Protein AF-A0A2N1QNH7-F1 (afdb_monomer_lite)

pLDDT: mean 93.34, std 6.35, range [68.19, 98.38]

Sequence (81 aa):
MFTVKEFLKTEVKPALGCTEPGAVALAVARAKEELPGDAENVVVTVSDSIYKNGVDVGIPGTKGLRGNNVAAALAVLCGRS

Foldseek 3Di:
DDDPVRVCVVPPDDDPWDVLLVVLLAVLLVVLVPDPDADPDDDDDDDPVSQVVFQAIADPPPVGDGGSVVSNVCSSVPNHD

Structure (mmCIF, N/CA/C/O backbone):
data_AF-A0A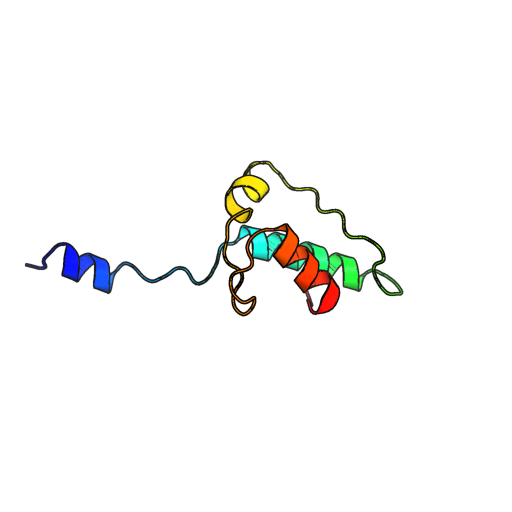2N1QNH7-F1
#
_entry.id   AF-A0A2N1QNH7-F1
#
loop_
_atom_site.group_PDB
_atom_site.id
_atom_site.type_symbol
_atom_site.label_atom_id
_atom_site.label_alt_id
_atom_site.label_comp_id
_atom_site.label_asym_id
_atom_site.label_entity_id
_atom_site.label_seq_id
_atom_site.pdbx_PDB_ins_code
_atom_site.Cartn_x
_atom_site.Cartn_y
_atom_site.Cartn_z
_atom_site.occupancy
_atom_site.B_iso_or_equiv
_atom_site.auth_seq_id
_atom_site.auth_comp_id
_atom_site.auth_asym_id
_atom_site.auth_atom_id
_atom_site.pdbx_PDB_model_num
ATOM 1 N N . MET A 1 1 ? 35.819 4.086 -22.815 1.00 80.62 1 MET A N 1
ATOM 2 C CA . MET A 1 1 ? 34.522 4.754 -23.054 1.00 80.62 1 MET A CA 1
ATOM 3 C C . MET A 1 1 ? 33.450 3.709 -22.818 1.00 80.62 1 MET A C 1
ATOM 5 O O . MET A 1 1 ? 33.544 2.657 -23.434 1.00 80.62 1 MET A O 1
ATOM 9 N N . PHE A 1 2 ? 32.528 3.931 -21.883 1.00 89.31 2 PHE A N 1
ATOM 10 C CA . PHE A 1 2 ? 31.453 2.969 -21.624 1.00 89.31 2 PHE A CA 1
ATOM 11 C C . PHE A 1 2 ? 30.431 2.997 -22.758 1.00 89.31 2 PHE A C 1
ATOM 13 O O . PHE A 1 2 ? 30.155 4.055 -23.327 1.00 89.31 2 PHE A O 1
ATOM 20 N N . THR A 1 3 ? 29.840 1.847 -23.061 1.00 96.25 3 THR A N 1
ATOM 21 C CA . THR A 1 3 ? 28.615 1.802 -23.859 1.00 96.25 3 THR A CA 1
ATOM 22 C C . THR A 1 3 ? 27.428 2.284 -23.020 1.00 96.25 3 THR A C 1
ATOM 24 O O . THR A 1 3 ? 27.412 2.154 -21.795 1.00 96.25 3 THR A O 1
ATOM 27 N N . VAL A 1 4 ? 26.374 2.781 -23.676 1.00 94.38 4 VAL A N 1
ATOM 28 C CA . VAL A 1 4 ? 25.125 3.185 -22.997 1.00 94.38 4 VAL A CA 1
ATOM 29 C C . VAL A 1 4 ? 24.541 2.037 -22.160 1.00 94.38 4 VAL A C 1
ATOM 31 O O . VAL A 1 4 ? 24.024 2.260 -21.070 1.00 94.38 4 VAL A O 1
ATOM 34 N N . LYS A 1 5 ? 24.667 0.788 -22.626 1.00 94.50 5 LYS A N 1
ATOM 35 C CA . LYS A 1 5 ? 24.171 -0.393 -21.902 1.00 94.50 5 LYS A CA 1
ATOM 36 C C . LYS A 1 5 ? 24.937 -0.651 -20.602 1.00 94.50 5 LYS A C 1
ATOM 38 O O . LYS A 1 5 ? 24.319 -1.013 -19.605 1.00 94.50 5 LYS A O 1
ATOM 43 N N . GLU A 1 6 ? 26.258 -0.490 -20.609 1.00 95.19 6 GLU A N 1
ATOM 44 C CA . GLU A 1 6 ? 27.101 -0.669 -19.416 1.00 95.19 6 GLU A CA 1
ATOM 45 C C . GLU A 1 6 ? 26.860 0.436 -18.387 1.00 95.19 6 GLU A C 1
ATOM 47 O O . GLU A 1 6 ? 26.770 0.153 -17.193 1.00 95.19 6 GLU A O 1
ATOM 52 N N . PHE A 1 7 ? 26.664 1.672 -18.854 1.00 94.12 7 PHE A N 1
ATOM 53 C CA . PHE A 1 7 ? 26.297 2.788 -17.989 1.00 94.12 7 PHE A CA 1
ATOM 54 C C . PHE A 1 7 ? 24.950 2.534 -17.297 1.00 94.12 7 PHE A C 1
ATOM 56 O O . PHE A 1 7 ? 24.867 2.560 -16.073 1.00 94.12 7 PHE A O 1
ATOM 63 N N . LEU A 1 8 ? 23.909 2.173 -18.057 1.00 93.88 8 LEU A N 1
ATOM 64 C CA . LEU A 1 8 ? 22.585 1.908 -17.486 1.00 93.88 8 LEU A CA 1
ATOM 65 C C . LEU A 1 8 ? 22.582 0.727 -16.510 1.00 93.88 8 LEU A C 1
ATOM 67 O O . LEU A 1 8 ? 21.896 0.793 -15.501 1.00 93.88 8 LEU A O 1
ATOM 71 N N . L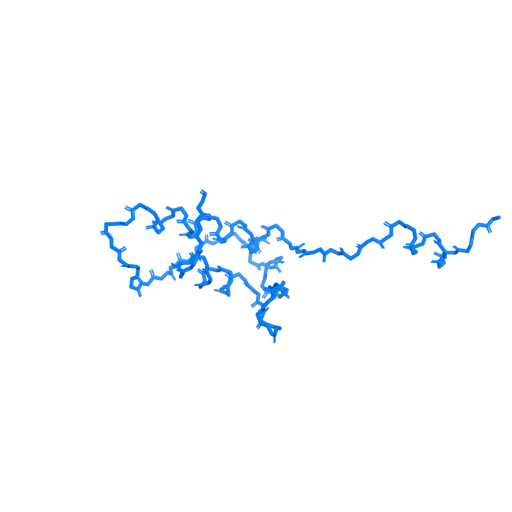YS A 1 9 ? 23.352 -0.340 -16.757 1.00 90.00 9 LYS A N 1
ATOM 72 C CA . LYS A 1 9 ? 23.457 -1.458 -15.800 1.00 90.00 9 LYS A CA 1
ATOM 73 C C . LYS A 1 9 ? 24.095 -1.057 -14.469 1.00 90.00 9 LYS A C 1
ATOM 75 O O . LYS A 1 9 ? 23.794 -1.680 -13.456 1.00 90.00 9 LYS A O 1
ATOM 80 N N . THR A 1 10 ? 24.987 -0.069 -14.488 1.00 91.31 10 THR A N 1
ATOM 81 C CA . THR A 1 10 ? 25.677 0.418 -13.286 1.00 91.31 10 THR A CA 1
ATOM 82 C C . THR A 1 10 ? 24.803 1.403 -12.508 1.00 91.31 10 THR A C 1
ATOM 84 O O . THR A 1 10 ? 24.705 1.306 -11.286 1.00 91.31 10 THR A O 1
ATOM 87 N N . GLU A 1 11 ? 24.109 2.295 -13.221 1.00 92.44 11 GLU A N 1
ATOM 88 C CA . GLU A 1 11 ? 23.367 3.407 -12.615 1.00 92.44 11 GLU A CA 1
ATOM 89 C C . GLU A 1 11 ? 21.879 3.110 -12.365 1.00 92.44 11 GLU A C 1
ATOM 91 O O . GLU A 1 11 ? 21.284 3.649 -11.433 1.00 92.44 11 GLU A O 1
ATOM 96 N N . VAL A 1 12 ? 21.248 2.244 -13.165 1.00 90.19 12 VAL A N 1
ATOM 97 C CA . VAL A 1 12 ? 19.820 1.922 -13.028 1.00 90.19 12 VAL A CA 1
ATOM 98 C C . VAL A 1 12 ? 19.654 0.696 -12.145 1.00 90.19 12 VAL A C 1
ATOM 100 O O . VAL A 1 12 ? 19.919 -0.436 -12.550 1.00 90.19 12 VAL A O 1
ATOM 103 N N . LYS A 1 13 ? 19.152 0.917 -10.931 1.00 82.06 13 LYS A N 1
ATOM 104 C CA . LYS A 1 13 ? 18.749 -0.156 -10.020 1.00 82.06 13 LYS A CA 1
ATOM 105 C C . LYS A 1 13 ? 17.235 -0.371 -10.092 1.00 82.06 13 LYS A C 1
ATOM 107 O O . LYS A 1 13 ? 16.499 0.610 -10.206 1.00 82.06 13 LYS A O 1
ATOM 112 N N . PRO A 1 14 ? 16.746 -1.622 -10.006 1.00 74.25 14 PRO A N 1
ATOM 113 C CA . PRO A 1 14 ? 15.318 -1.883 -9.894 1.00 74.25 14 PRO A CA 1
ATOM 114 C C . PRO A 1 14 ? 14.728 -1.151 -8.688 1.00 74.25 14 PRO A C 1
ATOM 116 O O . PRO A 1 14 ? 15.242 -1.266 -7.573 1.00 74.25 14 PRO A O 1
ATOM 119 N N . ALA A 1 15 ? 13.642 -0.415 -8.908 1.00 74.69 15 ALA A N 1
ATOM 120 C CA . ALA A 1 15 ? 12.869 0.139 -7.810 1.00 74.69 15 ALA A CA 1
ATOM 121 C C . ALA A 1 15 ? 12.224 -1.015 -7.028 1.00 74.69 15 ALA A C 1
ATOM 123 O O . ALA A 1 15 ? 11.575 -1.883 -7.610 1.00 74.69 15 ALA A O 1
ATOM 124 N N . LEU A 1 16 ? 12.415 -1.024 -5.708 1.00 68.25 16 LEU A N 1
ATOM 125 C CA . LEU A 1 16 ? 11.833 -2.036 -4.819 1.00 68.25 16 LEU A CA 1
ATOM 126 C C . LEU A 1 16 ? 10.386 -1.704 -4.409 1.00 68.25 16 LEU A C 1
ATOM 128 O O . LEU A 1 16 ? 9.719 -2.535 -3.800 1.00 68.25 16 LEU A O 1
ATOM 132 N N . GLY A 1 17 ? 9.897 -0.509 -4.751 1.00 68.19 17 GLY A N 1
ATOM 133 C CA . GLY A 1 17 ? 8.529 -0.068 -4.494 1.00 68.19 17 GLY A CA 1
ATOM 134 C C . GLY A 1 17 ? 8.295 1.388 -4.904 1.00 68.19 17 GLY A C 1
ATOM 135 O O . GLY A 1 17 ? 9.213 2.058 -5.381 1.00 68.19 17 GLY A O 1
ATOM 136 N N . CYS A 1 18 ? 7.069 1.867 -4.686 1.00 74.88 18 CYS A N 1
ATOM 137 C CA . CYS A 1 18 ? 6.701 3.283 -4.773 1.00 74.88 18 CYS A CA 1
ATOM 138 C C . CYS A 1 18 ? 6.292 3.814 -3.398 1.00 74.88 18 CYS A C 1
ATOM 140 O O . CYS A 1 18 ? 5.867 3.061 -2.519 1.00 74.88 18 CYS A O 1
ATOM 142 N N . THR A 1 19 ? 6.398 5.128 -3.233 1.00 90.75 19 THR A N 1
ATOM 143 C CA . THR A 1 19 ? 6.084 5.828 -1.984 1.00 90.75 19 THR A CA 1
ATOM 144 C C . THR A 1 19 ? 4.588 5.789 -1.675 1.00 90.75 19 THR A C 1
ATOM 146 O O . THR A 1 19 ? 4.195 5.757 -0.515 1.00 90.75 19 THR A O 1
ATOM 149 N N . GLU A 1 20 ? 3.741 5.759 -2.703 1.00 95.69 20 GLU A N 1
ATOM 150 C CA . GLU A 1 20 ? 2.296 5.924 -2.575 1.00 95.69 20 GLU A CA 1
ATOM 151 C C . GLU A 1 20 ? 1.600 4.753 -1.870 1.00 95.69 20 GLU A C 1
ATOM 153 O O . GLU A 1 20 ? 0.936 5.009 -0.861 1.00 95.69 20 GLU A O 1
ATOM 158 N N . PRO A 1 21 ? 1.789 3.477 -2.272 1.00 95.31 21 PRO A N 1
ATOM 159 C CA . PRO A 1 21 ? 1.214 2.368 -1.514 1.00 95.31 21 PRO A CA 1
ATOM 160 C C . PRO A 1 21 ? 1.772 2.290 -0.089 1.00 95.31 21 PRO A C 1
ATOM 162 O O . PRO A 1 21 ? 1.045 1.922 0.830 1.00 95.31 21 PRO A O 1
ATOM 165 N N . GLY A 1 22 ? 3.037 2.680 0.113 1.00 94.69 22 GLY A N 1
ATOM 166 C CA . GLY A 1 22 ? 3.647 2.780 1.439 1.00 94.69 22 GLY A CA 1
ATOM 167 C C . GLY A 1 22 ? 2.970 3.830 2.324 1.00 94.69 22 GLY A C 1
ATOM 168 O O . GLY A 1 22 ? 2.655 3.547 3.477 1.00 94.69 22 GLY A O 1
ATOM 169 N N . ALA A 1 23 ? 2.679 5.013 1.781 1.00 96.25 23 ALA A N 1
ATOM 170 C CA . ALA A 1 23 ? 1.970 6.072 2.495 1.00 96.25 23 ALA A CA 1
ATOM 171 C C . ALA A 1 23 ? 0.536 5.656 2.862 1.00 96.25 23 ALA A C 1
ATOM 173 O O . ALA A 1 23 ? 0.100 5.879 3.990 1.00 96.25 23 ALA A O 1
ATOM 174 N N . VAL A 1 24 ? -0.176 5.001 1.936 1.00 97.75 24 VAL A N 1
ATOM 175 C CA . VAL A 1 24 ? -1.511 4.441 2.197 1.00 97.75 24 VAL A CA 1
ATOM 176 C C . VAL A 1 24 ? -1.451 3.374 3.289 1.00 97.75 24 VAL A C 1
ATOM 178 O O . VAL A 1 24 ? -2.249 3.414 4.223 1.00 97.75 24 VAL A O 1
ATOM 181 N N . ALA A 1 25 ? -0.488 2.452 3.213 1.00 97.25 25 ALA A N 1
ATOM 182 C CA . ALA A 1 25 ? -0.310 1.415 4.221 1.00 97.25 25 ALA A CA 1
ATOM 183 C C . ALA A 1 25 ? -0.020 2.006 5.608 1.00 97.25 25 ALA A C 1
ATOM 185 O O . ALA A 1 25 ? -0.643 1.595 6.583 1.00 97.25 25 ALA A O 1
ATOM 186 N N . LEU A 1 26 ? 0.873 2.995 5.695 1.00 97.62 26 LEU A N 1
ATOM 187 C CA . LEU A 1 26 ? 1.216 3.650 6.957 1.00 97.62 26 LEU A CA 1
ATOM 188 C C . LEU A 1 26 ? -0.001 4.344 7.583 1.00 97.62 26 LEU A C 1
ATOM 190 O O . LEU A 1 26 ? -0.262 4.174 8.772 1.00 97.62 26 LEU A O 1
ATOM 194 N N . ALA A 1 27 ? -0.779 5.075 6.779 1.00 97.94 27 ALA A N 1
ATOM 195 C CA . ALA A 1 27 ? -1.986 5.750 7.250 1.00 97.94 27 ALA A CA 1
ATOM 196 C C . ALA A 1 27 ? -3.036 4.756 7.776 1.00 97.94 27 ALA A C 1
ATOM 198 O O . ALA A 1 27 ? -3.611 4.970 8.842 1.00 97.94 27 ALA A O 1
ATOM 199 N N . VAL A 1 28 ? -3.259 3.649 7.059 1.00 98.38 28 VAL A N 1
ATOM 200 C CA . VAL A 1 28 ? -4.219 2.612 7.467 1.00 98.38 28 VAL A CA 1
ATOM 201 C C . VAL A 1 28 ? -3.743 1.865 8.715 1.00 98.38 28 VAL A C 1
ATOM 203 O O . VAL A 1 28 ? -4.546 1.640 9.617 1.00 98.38 28 VAL A O 1
ATOM 206 N N . ALA A 1 29 ? -2.456 1.516 8.803 1.00 98.25 29 ALA A N 1
ATOM 207 C CA . ALA A 1 29 ? -1.890 0.862 9.982 1.00 98.25 29 ALA A CA 1
ATOM 208 C C . ALA A 1 29 ? -2.028 1.748 11.228 1.00 98.25 29 ALA A C 1
ATOM 210 O O . ALA A 1 29 ? -2.494 1.279 12.264 1.00 98.25 29 ALA A O 1
ATOM 211 N N . ARG A 1 30 ? -1.720 3.046 11.103 1.00 98.12 30 ARG A N 1
ATOM 212 C CA . ARG A 1 30 ? -1.880 3.998 12.205 1.00 98.12 30 ARG A CA 1
ATOM 213 C C . ARG A 1 30 ? -3.340 4.132 12.628 1.00 98.12 30 ARG A C 1
ATOM 215 O O . ARG A 1 30 ? -3.627 4.092 13.816 1.00 98.12 30 ARG A O 1
ATOM 222 N N . ALA A 1 31 ? -4.261 4.258 11.670 1.00 97.62 31 ALA A N 1
ATOM 223 C CA . ALA A 1 31 ? -5.691 4.351 11.958 1.00 97.62 31 ALA A CA 1
ATOM 224 C C . ALA A 1 31 ? -6.229 3.088 12.652 1.00 97.62 31 ALA A C 1
ATOM 226 O O . ALA A 1 31 ? -7.022 3.199 13.580 1.00 97.62 31 ALA A O 1
ATOM 227 N N . LYS A 1 32 ? -5.770 1.896 12.244 1.00 97.25 32 LYS A N 1
ATOM 228 C CA . LYS A 1 32 ? -6.108 0.624 12.898 1.00 97.25 32 LYS A CA 1
ATOM 229 C C . LYS A 1 32 ? -5.668 0.608 14.364 1.00 97.25 32 LYS A C 1
ATOM 231 O O . LYS A 1 32 ? -6.428 0.156 15.209 1.00 97.25 32 LYS A O 1
ATOM 236 N N . GLU A 1 33 ? -4.465 1.090 14.667 1.00 97.06 33 GLU A N 1
ATOM 237 C CA . GLU A 1 33 ? -3.930 1.119 16.038 1.00 97.06 33 GLU A CA 1
ATOM 238 C C . GLU A 1 33 ? -4.704 2.056 16.980 1.00 97.06 33 GLU A C 1
ATOM 240 O O . GLU A 1 33 ? -4.628 1.892 18.193 1.00 97.06 33 GLU A O 1
ATOM 245 N N . GLU A 1 34 ? -5.467 3.008 16.439 1.00 97.25 34 GLU A N 1
ATOM 246 C CA . GLU A 1 34 ? -6.354 3.880 17.218 1.00 97.25 34 GLU A CA 1
ATOM 247 C C . GLU A 1 34 ? -7.724 3.251 17.510 1.00 97.25 34 GLU A C 1
ATOM 249 O O . GLU A 1 34 ? -8.482 3.772 18.331 1.00 97.25 34 GLU A O 1
ATOM 254 N N . LEU A 1 35 ? -8.077 2.149 16.842 1.00 95.94 35 LEU A N 1
ATOM 255 C CA . LEU A 1 35 ? -9.351 1.479 17.070 1.00 95.94 35 LEU A CA 1
ATOM 256 C C . LEU A 1 35 ? -9.282 0.597 18.327 1.00 95.94 35 LEU A C 1
ATOM 258 O O . LEU A 1 35 ? -8.297 -0.107 18.544 1.00 95.94 35 LEU A O 1
ATOM 262 N N . PRO A 1 36 ? -10.356 0.544 19.134 1.00 94.62 36 PRO A N 1
ATOM 263 C CA . PRO A 1 36 ? -10.427 -0.340 20.299 1.00 94.62 36 PRO A CA 1
ATOM 264 C C . PRO A 1 36 ? -10.613 -1.826 19.931 1.00 94.62 36 PRO A C 1
ATOM 266 O O . PRO A 1 36 ? -10.700 -2.667 20.824 1.00 94.62 36 PRO A O 1
ATOM 269 N N . GLY A 1 37 ? -10.716 -2.157 18.641 1.00 93.00 37 GLY A N 1
ATOM 270 C CA . GLY A 1 37 ? -10.981 -3.499 18.128 1.00 93.00 37 GLY A CA 1
ATOM 271 C C . GLY A 1 37 ? -10.704 -3.605 16.628 1.00 93.00 37 GLY A C 1
ATOM 272 O O . GLY A 1 37 ? -10.027 -2.754 16.050 1.00 93.00 37 GLY A O 1
ATOM 273 N N . ASP A 1 38 ? -11.229 -4.655 15.998 1.00 94.19 38 ASP A N 1
ATOM 274 C CA . ASP A 1 38 ? -10.993 -4.922 14.579 1.00 94.19 38 ASP A CA 1
ATOM 275 C C . ASP A 1 38 ? -11.731 -3.935 13.661 1.00 94.19 38 ASP A C 1
ATOM 277 O O . ASP A 1 38 ? -12.842 -3.483 13.942 1.00 94.19 38 ASP A O 1
ATOM 281 N N . ALA A 1 39 ? -11.113 -3.615 12.523 1.00 95.88 39 ALA A N 1
ATOM 282 C CA . ALA A 1 39 ? -11.719 -2.761 11.511 1.00 95.88 39 ALA A CA 1
ATOM 283 C C . ALA A 1 39 ? -12.718 -3.555 10.653 1.00 95.88 39 ALA A C 1
ATOM 285 O O . ALA A 1 39 ? -12.334 -4.493 9.956 1.00 95.88 39 ALA A O 1
ATOM 286 N N . GLU A 1 40 ? -13.985 -3.137 10.644 1.00 95.44 40 GLU A N 1
ATOM 287 C CA . GLU A 1 40 ? -15.016 -3.735 9.781 1.00 95.44 40 GLU A CA 1
ATOM 288 C C . GLU A 1 40 ? -14.918 -3.257 8.326 1.00 95.44 40 GLU A C 1
ATOM 290 O O . GLU A 1 40 ? -15.214 -4.005 7.397 1.00 95.44 40 GLU A O 1
ATOM 295 N N . ASN A 1 41 ? -14.505 -2.003 8.116 1.00 95.81 41 ASN A N 1
ATOM 296 C CA . ASN A 1 41 ? -14.377 -1.384 6.800 1.00 95.81 41 ASN A CA 1
ATOM 297 C C . ASN A 1 41 ? -13.185 -0.425 6.757 1.00 95.81 41 ASN A C 1
ATOM 299 O O . ASN A 1 41 ? -12.880 0.252 7.738 1.00 95.81 41 ASN A O 1
ATOM 303 N N . VAL A 1 42 ? -12.549 -0.325 5.588 1.00 96.94 42 VAL A N 1
ATOM 304 C CA . VAL A 1 42 ? -11.452 0.616 5.330 1.00 96.94 42 VAL A CA 1
ATOM 305 C C . VAL A 1 42 ? -11.818 1.490 4.139 1.00 96.94 42 VAL A C 1
ATOM 307 O O . VAL A 1 42 ? -11.994 0.997 3.027 1.00 96.94 42 VAL A O 1
ATOM 310 N N . VAL A 1 43 ? -11.896 2.799 4.370 1.00 97.75 43 VAL A N 1
ATOM 311 C CA . VAL A 1 43 ? -12.064 3.808 3.320 1.00 97.75 43 VAL A CA 1
ATOM 312 C C . VAL A 1 43 ? -10.817 4.677 3.307 1.00 97.75 43 VAL A C 1
ATOM 314 O O . VAL A 1 43 ? -10.472 5.289 4.314 1.00 97.75 43 VAL A O 1
ATOM 317 N N . VAL A 1 44 ? -10.136 4.723 2.164 1.00 97.50 44 VAL A N 1
ATOM 318 C CA . VAL A 1 44 ? -8.935 5.540 1.981 1.00 97.50 44 VAL A CA 1
ATOM 319 C C . VAL A 1 44 ? -9.248 6.656 0.997 1.00 97.50 44 VAL A C 1
ATOM 321 O O . VAL A 1 44 ? -9.523 6.398 -0.174 1.00 97.50 44 VAL A O 1
ATOM 324 N N . THR A 1 45 ? -9.162 7.897 1.467 1.00 97.69 45 THR A N 1
ATOM 325 C CA . THR A 1 45 ? -9.249 9.089 0.620 1.00 97.69 45 THR A CA 1
ATOM 326 C C . THR A 1 45 ? -7.845 9.589 0.329 1.00 97.69 45 THR A C 1
ATOM 328 O O . THR A 1 45 ? -7.055 9.816 1.243 1.00 97.69 45 THR A O 1
ATOM 331 N N . VAL A 1 46 ? -7.531 9.764 -0.950 1.00 96.81 46 VAL A N 1
ATOM 332 C CA . VAL A 1 46 ? -6.217 10.215 -1.410 1.00 96.81 46 VAL A CA 1
ATOM 333 C C . VAL A 1 46 ? -6.372 11.308 -2.463 1.00 96.81 46 VAL A C 1
ATOM 335 O O . VAL A 1 46 ? -7.441 11.459 -3.049 1.00 96.81 46 VAL A O 1
ATOM 338 N N . SER A 1 47 ? -5.304 12.059 -2.727 1.00 97.50 47 SER A N 1
ATOM 339 C CA . SER A 1 47 ? -5.266 12.973 -3.873 1.00 97.50 47 SER A CA 1
ATOM 340 C C . SER A 1 47 ? -5.098 12.212 -5.190 1.00 97.50 47 SER A C 1
ATOM 342 O O . SER A 1 47 ? -4.578 11.091 -5.207 1.00 97.50 47 SER A O 1
ATOM 344 N N . ASP A 1 48 ? -5.436 12.857 -6.309 1.00 97.38 48 ASP A N 1
ATOM 345 C CA . ASP A 1 48 ? -5.244 12.301 -7.657 1.00 97.38 48 ASP A CA 1
ATOM 346 C C . ASP A 1 48 ? -3.803 11.839 -7.901 1.00 97.38 48 ASP A C 1
ATOM 348 O O . ASP A 1 48 ? -3.565 10.825 -8.556 1.00 97.38 48 ASP A O 1
ATOM 352 N N . SER A 1 49 ? -2.828 12.552 -7.329 1.00 94.62 49 SER A N 1
ATOM 353 C CA . SER A 1 49 ? -1.409 12.205 -7.418 1.00 94.62 49 SER A CA 1
ATOM 354 C C . SER A 1 49 ? -1.085 10.882 -6.730 1.00 94.62 49 SER A C 1
ATOM 356 O O . SER A 1 49 ? -0.420 10.039 -7.328 1.00 94.62 49 SER A O 1
ATOM 358 N N . ILE A 1 50 ? -1.580 10.674 -5.506 1.00 95.94 50 ILE A N 1
ATOM 359 C CA . ILE A 1 50 ? -1.378 9.417 -4.775 1.00 95.94 50 ILE A CA 1
ATOM 360 C C . ILE A 1 50 ? -2.137 8.275 -5.455 1.00 95.94 50 ILE A C 1
ATOM 362 O O . ILE A 1 50 ? -1.620 7.160 -5.566 1.00 95.94 50 ILE A O 1
ATOM 366 N N . TYR A 1 51 ? -3.347 8.550 -5.950 1.00 96.00 51 TYR A N 1
ATOM 367 C CA . TYR A 1 51 ? -4.135 7.563 -6.674 1.00 96.00 51 TYR A CA 1
ATOM 368 C C . TYR A 1 51 ? -3.405 7.085 -7.934 1.00 96.00 51 TYR A C 1
ATOM 370 O O . TYR A 1 51 ? -3.071 5.905 -8.039 1.00 96.00 51 TYR A O 1
ATOM 378 N N . LYS A 1 52 ? -3.089 7.998 -8.862 1.00 95.50 52 LYS A N 1
ATOM 379 C CA . LYS A 1 52 ? -2.521 7.647 -10.172 1.00 95.50 52 LYS A CA 1
ATOM 380 C C . LYS A 1 52 ? -1.139 6.998 -1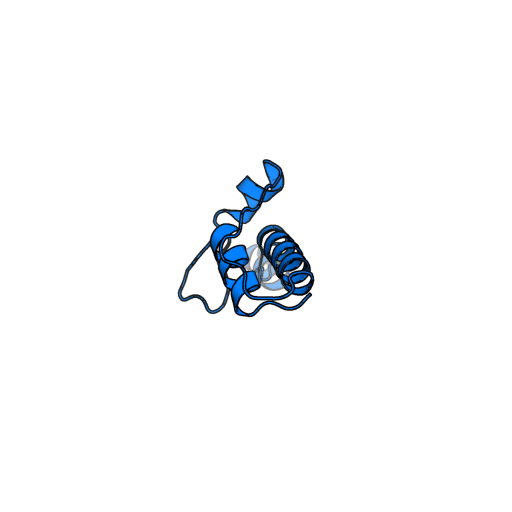0.073 1.00 95.50 52 LYS A C 1
ATOM 382 O O . LYS A 1 52 ? -0.831 6.112 -10.860 1.00 95.50 52 LYS A O 1
ATOM 387 N N . ASN A 1 53 ? -0.310 7.434 -9.122 1.00 94.06 53 ASN A N 1
ATOM 388 C CA . ASN A 1 53 ? 1.042 6.901 -8.968 1.00 94.06 53 ASN A CA 1
ATOM 389 C C . ASN A 1 53 ? 1.044 5.544 -8.254 1.00 94.06 53 ASN A C 1
ATOM 391 O O . ASN A 1 53 ? 1.949 4.750 -8.478 1.00 94.06 53 ASN A O 1
ATOM 395 N N . GLY A 1 54 ? 0.052 5.281 -7.398 1.00 94.50 54 GLY A N 1
ATOM 396 C CA . GLY A 1 54 ? -0.000 4.072 -6.582 1.00 94.50 54 GLY A CA 1
ATOM 397 C C . GLY A 1 54 ? -0.854 2.936 -7.147 1.00 94.50 54 GLY A C 1
ATOM 398 O O . GLY A 1 54 ? -0.669 1.796 -6.735 1.00 94.50 54 GLY A O 1
ATOM 399 N N . VAL A 1 55 ? -1.776 3.207 -8.081 1.00 94.44 55 VAL A N 1
ATOM 400 C CA . VAL A 1 55 ? -2.810 2.244 -8.518 1.00 94.44 55 VAL A CA 1
ATOM 401 C C . VAL A 1 55 ? -2.275 0.964 -9.178 1.00 94.44 55 VAL A C 1
ATOM 403 O O . VAL A 1 55 ? -2.875 -0.088 -8.987 1.00 94.44 55 VAL A O 1
ATOM 406 N N . ASP A 1 56 ? -1.144 1.011 -9.889 1.00 93.06 56 ASP A N 1
ATOM 407 C CA . ASP A 1 56 ? -0.570 -0.161 -10.587 1.00 93.06 56 ASP A CA 1
ATOM 408 C C . ASP A 1 56 ? 0.772 -0.638 -9.997 1.00 93.06 56 ASP A C 1
ATOM 410 O O . ASP A 1 56 ? 1.485 -1.481 -10.557 1.00 93.06 56 ASP A O 1
ATOM 414 N N . VAL A 1 57 ? 1.141 -0.109 -8.829 1.00 93.19 57 VAL A N 1
ATOM 415 C CA . VAL A 1 57 ? 2.398 -0.465 -8.169 1.00 93.19 57 VAL A CA 1
ATOM 416 C C . VAL A 1 57 ? 2.314 -1.891 -7.645 1.00 93.19 57 VAL A C 1
ATOM 418 O O . VAL A 1 57 ? 1.422 -2.222 -6.865 1.00 93.19 57 VAL A O 1
ATOM 421 N N . GLY A 1 58 ? 3.270 -2.728 -8.050 1.00 92.50 58 GLY A N 1
ATOM 422 C CA . GLY A 1 58 ? 3.419 -4.093 -7.547 1.00 92.50 58 GLY A CA 1
ATOM 423 C C . GLY A 1 58 ? 3.735 -4.127 -6.060 1.00 92.50 58 GLY A C 1
ATOM 424 O O . GLY A 1 58 ? 4.660 -3.454 -5.609 1.00 92.50 58 GLY A O 1
ATOM 425 N N . ILE A 1 59 ? 2.995 -4.948 -5.313 1.00 92.62 59 ILE A N 1
ATOM 426 C CA . ILE A 1 59 ? 3.233 -5.150 -3.885 1.00 92.62 59 ILE A CA 1
ATOM 427 C C . ILE A 1 59 ? 4.068 -6.426 -3.687 1.00 92.62 59 ILE A C 1
ATOM 429 O O . ILE A 1 59 ? 3.608 -7.521 -4.036 1.00 92.62 59 ILE A O 1
ATOM 433 N N . PRO A 1 60 ? 5.293 -6.336 -3.139 1.00 89.31 60 PRO A N 1
ATOM 434 C CA . PRO A 1 60 ? 6.148 -7.500 -2.917 1.00 89.31 60 PRO A CA 1
ATOM 435 C C . PRO A 1 60 ? 5.466 -8.594 -2.082 1.00 89.31 60 PRO A C 1
ATOM 437 O O . PRO A 1 60 ? 4.711 -8.310 -1.158 1.00 89.31 60 PRO A O 1
ATOM 440 N N . GLY A 1 61 ? 5.724 -9.865 -2.406 1.00 89.38 61 GLY A N 1
ATOM 441 C CA . GLY A 1 61 ? 5.195 -11.010 -1.648 1.00 89.38 61 GLY A CA 1
ATOM 442 C C . GLY A 1 61 ? 3.722 -11.359 -1.908 1.00 89.38 61 GLY A C 1
ATOM 443 O O . GLY A 1 61 ? 3.236 -12.356 -1.385 1.00 89.38 61 GLY A O 1
ATOM 444 N N . THR A 1 62 ? 3.019 -10.611 -2.763 1.00 92.81 62 THR A N 1
ATOM 445 C CA . THR A 1 62 ? 1.571 -10.789 -2.997 1.00 92.81 62 THR A CA 1
ATOM 446 C C . THR A 1 62 ? 1.214 -11.594 -4.250 1.00 92.81 62 THR A C 1
ATOM 448 O O . THR A 1 62 ? 0.080 -11.551 -4.712 1.00 92.81 62 THR A O 1
ATOM 451 N N . LYS A 1 63 ? 2.167 -12.325 -4.845 1.00 93.94 63 LYS A N 1
ATOM 452 C CA . LYS A 1 63 ? 1.970 -13.071 -6.110 1.00 93.94 63 LYS A CA 1
ATOM 453 C C . LYS A 1 63 ? 1.449 -12.198 -7.269 1.00 93.94 63 LYS A C 1
ATOM 455 O O . LYS A 1 63 ? 0.717 -12.676 -8.128 1.00 93.94 63 LYS A O 1
ATOM 460 N N . GLY A 1 64 ? 1.865 -10.931 -7.304 1.00 92.38 64 GLY A N 1
ATOM 461 C CA . GLY A 1 64 ? 1.559 -10.009 -8.398 1.00 92.38 64 GLY A CA 1
ATOM 462 C C . GLY A 1 64 ? 0.348 -9.106 -8.169 1.00 92.38 64 GLY A C 1
ATOM 463 O O . GLY A 1 64 ? -0.074 -8.451 -9.120 1.00 92.38 64 GLY A O 1
ATOM 464 N N . LEU A 1 65 ? -0.195 -9.034 -6.947 1.00 95.69 65 LEU A N 1
ATOM 465 C CA . LEU A 1 65 ? -1.183 -8.007 -6.623 1.00 95.69 65 LEU A CA 1
ATOM 466 C C . LEU A 1 65 ? -0.548 -6.611 -6.652 1.00 95.69 65 LEU A C 1
ATOM 468 O O . LEU A 1 65 ? 0.652 -6.423 -6.415 1.00 95.69 65 LEU A O 1
ATOM 472 N N . ARG A 1 66 ? -1.385 -5.630 -6.983 1.00 95.06 66 ARG A N 1
ATOM 473 C CA . ARG A 1 66 ? -0.986 -4.257 -7.277 1.00 95.06 66 ARG A CA 1
ATOM 474 C C . ARG A 1 66 ? -1.970 -3.273 -6.672 1.00 95.06 66 ARG A C 1
ATOM 476 O O . ARG A 1 66 ? -3.154 -3.583 -6.572 1.00 95.06 66 ARG A O 1
ATOM 483 N N . GLY A 1 67 ? -1.476 -2.090 -6.339 1.00 95.62 67 GLY A N 1
ATOM 484 C CA . GLY A 1 67 ? -2.328 -0.946 -6.058 1.00 95.62 67 GLY A CA 1
ATOM 485 C C . GLY A 1 67 ? -2.443 -0.539 -4.594 1.00 95.62 67 GLY A C 1
ATOM 486 O O . GLY A 1 67 ? -2.177 -1.301 -3.660 1.00 95.62 67 GLY A O 1
ATOM 487 N N . ASN A 1 68 ? -2.910 0.696 -4.409 1.00 96.94 68 ASN A N 1
ATOM 488 C CA . ASN A 1 68 ? -3.170 1.308 -3.104 1.00 96.94 68 ASN A CA 1
ATOM 489 C C . ASN A 1 68 ? -4.206 0.530 -2.275 1.00 96.94 68 ASN A C 1
ATOM 491 O O . ASN A 1 68 ? -4.089 0.446 -1.057 1.00 96.94 68 ASN A O 1
ATOM 495 N N . ASN A 1 69 ? -5.205 -0.063 -2.929 1.00 96.69 69 ASN A N 1
ATOM 496 C CA . ASN A 1 69 ? -6.218 -0.905 -2.290 1.00 96.69 69 ASN A CA 1
ATOM 497 C C . ASN A 1 69 ? -5.608 -2.166 -1.657 1.00 96.69 69 ASN A C 1
ATOM 499 O O . ASN A 1 69 ? -5.975 -2.532 -0.544 1.00 96.69 69 ASN A O 1
ATOM 503 N N . VAL A 1 70 ? -4.651 -2.806 -2.333 1.00 97.00 70 VAL A N 1
ATOM 504 C CA . VAL A 1 70 ? -3.947 -3.983 -1.806 1.00 97.00 70 VAL A CA 1
ATOM 505 C C . VAL A 1 70 ? -3.075 -3.583 -0.622 1.00 97.00 70 VAL A C 1
ATOM 507 O O . VAL A 1 70 ? -3.076 -4.271 0.396 1.00 97.00 70 VAL A O 1
ATOM 510 N N . ALA A 1 71 ? -2.379 -2.448 -0.715 1.00 96.94 71 ALA A N 1
ATOM 511 C CA . ALA A 1 71 ? -1.586 -1.928 0.393 1.00 96.94 71 ALA A CA 1
ATOM 512 C C . ALA A 1 71 ? -2.447 -1.605 1.626 1.00 96.94 71 ALA A C 1
ATOM 514 O O . ALA A 1 71 ? -2.086 -1.995 2.734 1.00 96.94 71 ALA A O 1
ATOM 515 N N . ALA A 1 72 ? -3.614 -0.982 1.434 1.00 97.88 72 ALA A N 1
ATOM 516 C CA . ALA A 1 72 ? -4.582 -0.733 2.501 1.00 97.88 72 ALA A CA 1
ATOM 517 C C . ALA A 1 72 ? -5.077 -2.039 3.150 1.00 97.88 72 ALA A C 1
ATOM 519 O O . ALA A 1 72 ? -5.069 -2.165 4.374 1.00 97.88 72 ALA A O 1
ATOM 520 N N . ALA A 1 73 ? -5.453 -3.033 2.338 1.00 97.06 73 ALA A N 1
ATOM 521 C CA . ALA A 1 73 ? -5.927 -4.328 2.824 1.00 97.06 73 ALA A CA 1
ATOM 522 C C . ALA A 1 73 ? -4.852 -5.089 3.624 1.00 97.06 73 ALA A C 1
ATOM 524 O O . ALA A 1 73 ? -5.142 -5.682 4.660 1.00 97.06 73 ALA A O 1
ATOM 525 N N . LEU A 1 74 ? -3.594 -5.051 3.182 1.00 96.88 74 LEU A N 1
ATOM 526 C CA . LEU A 1 74 ? -2.491 -5.659 3.930 1.00 96.88 74 LEU A CA 1
ATOM 527 C C . LEU A 1 74 ? -2.213 -4.909 5.231 1.00 96.88 74 LEU A C 1
ATOM 529 O O . LEU A 1 74 ? -2.022 -5.535 6.272 1.00 96.88 74 LEU A O 1
ATOM 533 N N . ALA A 1 75 ? -2.220 -3.577 5.191 1.00 97.44 7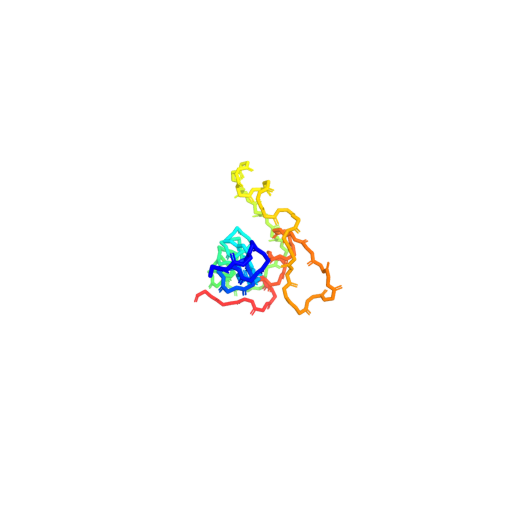5 ALA A N 1
ATOM 534 C CA . ALA A 1 75 ? -1.953 -2.754 6.360 1.00 97.44 75 ALA A CA 1
ATOM 535 C C . ALA A 1 75 ? -2.984 -2.963 7.471 1.00 97.44 75 ALA A C 1
ATOM 537 O O . ALA A 1 75 ? -2.602 -3.108 8.631 1.00 97.44 75 ALA A O 1
ATOM 538 N N . VAL A 1 76 ? -4.275 -3.055 7.137 1.00 97.81 76 VAL A N 1
ATOM 539 C CA . VAL A 1 76 ? -5.303 -3.304 8.156 1.00 97.81 76 VAL A CA 1
ATOM 540 C C . VAL A 1 76 ? -5.168 -4.700 8.777 1.00 97.81 76 VAL A C 1
ATOM 542 O O . VAL A 1 76 ? -5.371 -4.866 9.978 1.00 97.81 76 VAL A O 1
ATOM 545 N N . LEU A 1 77 ? -4.741 -5.708 8.012 1.00 95.50 77 LEU A N 1
ATOM 546 C CA . LEU A 1 77 ? -4.592 -7.071 8.528 1.00 95.50 77 LEU A CA 1
ATOM 547 C C . LEU A 1 77 ? -3.303 -7.250 9.342 1.00 95.50 77 LEU A C 1
ATOM 549 O O . LEU A 1 77 ? -3.358 -7.708 10.482 1.00 95.50 77 LEU A O 1
ATOM 553 N N . CYS A 1 78 ? -2.147 -6.861 8.798 1.00 94.69 78 CYS A N 1
ATOM 554 C CA . CYS A 1 78 ? -0.835 -7.164 9.383 1.00 94.69 78 CYS A CA 1
ATOM 555 C C . CYS A 1 78 ? 0.124 -5.968 9.505 1.00 94.69 78 CYS A C 1
ATOM 557 O O . CYS A 1 78 ? 1.280 -6.160 9.885 1.00 94.69 78 CYS A O 1
ATOM 559 N N . GLY A 1 79 ? -0.313 -4.753 9.170 1.00 94.56 79 GL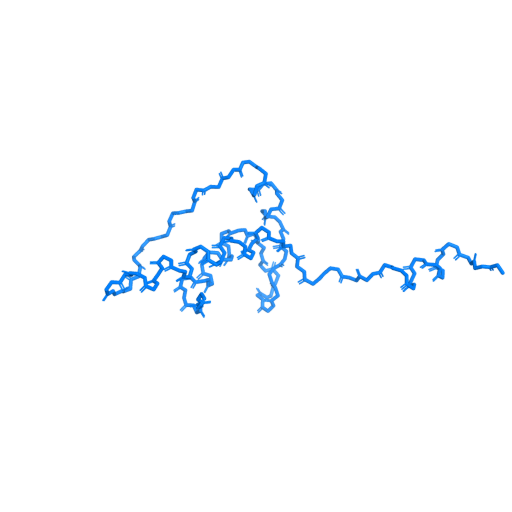Y A N 1
ATOM 560 C CA . GLY A 1 79 ? 0.493 -3.539 9.308 1.00 94.56 79 GLY A CA 1
ATOM 561 C C . GLY A 1 79 ? 0.693 -3.111 10.764 1.00 94.56 79 GLY A C 1
ATOM 562 O O . GLY A 1 79 ? -0.121 -3.428 11.632 1.00 94.56 79 GLY A O 1
ATOM 563 N N . ARG A 1 80 ? 1.792 -2.386 11.000 1.00 93.31 80 ARG A N 1
ATOM 564 C CA . ARG A 1 80 ? 2.124 -1.647 12.230 1.00 93.31 80 ARG A CA 1
ATOM 565 C C . ARG A 1 80 ? 2.779 -0.323 11.839 1.00 93.31 80 ARG A C 1
ATOM 567 O O . ARG A 1 80 ? 3.527 -0.330 10.854 1.00 93.31 80 ARG A O 1
ATOM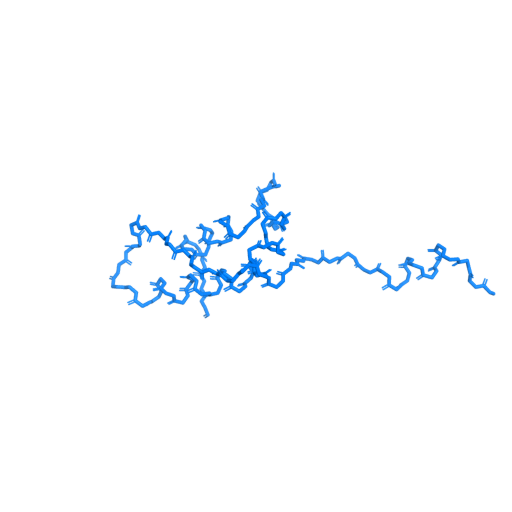 574 N N . SER A 1 81 ? 2.453 0.765 12.541 1.00 88.94 81 SER A N 1
ATOM 575 C CA . SER A 1 81 ? 2.919 2.123 12.207 1.00 88.94 81 SER A CA 1
ATOM 576 C C . SER A 1 81 ? 4.193 2.553 12.929 1.00 88.94 81 SER A C 1
ATOM 578 O O . SER A 1 81 ? 4.455 2.054 14.046 1.00 88.94 81 SER A O 1
#

Radius of gyration: 16.57 Å; chains: 1; bounding box: 50×26×44 Å

Secondary structure (DSSP, 8-state):
---HHHHHHHH-PPP---HHHHHHHHHHHHHHHTSSS--S-------HHHHHHHTTPBPTTSTT-BSHHHHHHHHHHH---